Protein AF-A0A2K8XGB9-F1 (afdb_monomer_lite)

pLDDT: mean 90.26, std 10.77, range [53.53, 98.38]

Foldseek 3Di:
DVVVVVLVVQLVLQLVLCVVLVHDSNVSSVVLSVQLVVQLVVVLVVVVVVCCVVPNPVVVVDDPVVSVVVSNVSSVVSSVVVSVVSNVVSVVVPDDVVVVVVVVVD

Structure (mmCIF, N/CA/C/O backbone):
data_AF-A0A2K8XGB9-F1
#
_entry.id   AF-A0A2K8XGB9-F1
#
loop_
_atom_site.group_PDB
_atom_site.id
_atom_site.type_symbol
_atom_site.label_atom_id
_atom_site.label_alt_id
_atom_site.label_comp_id
_atom_site.label_asym_id
_atom_site.label_entity_id
_atom_site.label_seq_id
_atom_site.pdbx_PDB_ins_code
_atom_site.Cartn_x
_atom_site.Cartn_y
_atom_site.Cartn_z
_atom_site.occupancy
_atom_site.B_iso_or_equiv
_atom_site.auth_seq_id
_atom_site.auth_comp_id
_atom_site.auth_asym_id
_atom_site.auth_atom_id
_atom_site.pdbx_PDB_model_num
ATOM 1 N N . MET A 1 1 ? 10.676 -14.115 3.844 1.00 62.34 1 MET A N 1
ATOM 2 C CA . MET A 1 1 ? 10.244 -13.869 5.244 1.00 62.34 1 MET A CA 1
ATOM 3 C C . MET A 1 1 ? 9.926 -12.396 5.527 1.00 62.34 1 MET A C 1
ATOM 5 O O . MET A 1 1 ? 8.916 -12.143 6.169 1.00 62.34 1 MET A O 1
ATOM 9 N N . LEU A 1 2 ? 10.697 -11.423 5.011 1.00 77.00 2 LEU A N 1
ATOM 10 C CA . LEU A 1 2 ? 10.443 -9.978 5.208 1.00 77.00 2 LEU A CA 1
ATOM 11 C C . LEU A 1 2 ? 9.041 -9.503 4.777 1.00 77.00 2 LEU A C 1
ATOM 13 O O . LEU A 1 2 ? 8.449 -8.659 5.444 1.00 77.00 2 LEU A O 1
ATOM 17 N N . GLY A 1 3 ? 8.476 -10.089 3.714 1.00 81.12 3 GLY A N 1
ATOM 18 C CA . GLY A 1 3 ? 7.131 -9.741 3.239 1.00 81.12 3 GLY A CA 1
ATOM 19 C C . GLY A 1 3 ? 6.034 -9.931 4.292 1.00 81.12 3 GLY A C 1
ATOM 20 O O . GLY A 1 3 ? 5.148 -9.095 4.402 1.00 81.12 3 GLY A O 1
ATOM 21 N N . LEU A 1 4 ? 6.123 -10.958 5.143 1.00 87.94 4 LEU A N 1
ATOM 22 C CA . LEU A 1 4 ? 5.112 -11.199 6.182 1.00 87.94 4 LEU A CA 1
ATOM 23 C C . LEU A 1 4 ? 5.118 -10.112 7.264 1.00 87.94 4 LEU A C 1
ATOM 25 O O . LEU A 1 4 ? 4.058 -9.716 7.743 1.00 87.94 4 LEU A O 1
ATOM 29 N N . ILE A 1 5 ? 6.300 -9.594 7.612 1.00 92.69 5 ILE A N 1
ATOM 30 C CA . ILE A 1 5 ? 6.437 -8.488 8.569 1.00 92.69 5 ILE A CA 1
ATOM 31 C C . ILE A 1 5 ? 5.737 -7.248 8.009 1.00 92.69 5 ILE A C 1
ATOM 33 O O . ILE A 1 5 ? 4.944 -6.612 8.697 1.00 92.69 5 ILE A O 1
ATOM 37 N N . LEU A 1 6 ? 5.983 -6.940 6.738 1.00 90.88 6 LEU A N 1
ATOM 38 C CA . LEU A 1 6 ? 5.364 -5.827 6.023 1.00 90.88 6 LEU A CA 1
ATOM 39 C C . LEU A 1 6 ? 3.832 -5.954 5.991 1.00 90.88 6 LEU A C 1
ATOM 41 O O . LEU A 1 6 ? 3.136 -5.002 6.346 1.00 90.88 6 LEU A O 1
ATOM 45 N N . LEU A 1 7 ? 3.303 -7.136 5.658 1.00 93.50 7 LEU A N 1
ATOM 46 C CA . LEU A 1 7 ? 1.858 -7.384 5.662 1.00 93.50 7 LEU A CA 1
ATOM 47 C C . LEU A 1 7 ? 1.238 -7.224 7.052 1.00 93.50 7 LEU A C 1
ATOM 49 O O . LEU A 1 7 ? 0.152 -6.657 7.172 1.00 93.50 7 LEU A O 1
ATOM 53 N N . TYR A 1 8 ? 1.928 -7.672 8.104 1.00 95.38 8 TYR A N 1
ATOM 54 C CA . TYR A 1 8 ? 1.478 -7.476 9.480 1.00 95.38 8 TYR A CA 1
ATOM 55 C C . TYR A 1 8 ? 1.327 -5.987 9.816 1.00 95.38 8 TYR A C 1
ATOM 57 O O . TYR A 1 8 ? 0.308 -5.582 10.378 1.00 95.38 8 TYR A O 1
ATOM 65 N N . TRP A 1 9 ? 2.297 -5.151 9.430 1.00 96.12 9 TRP A N 1
ATOM 66 C CA . TRP A 1 9 ? 2.206 -3.706 9.646 1.00 96.12 9 TRP A CA 1
ATOM 67 C C . TRP A 1 9 ? 1.046 -3.085 8.872 1.00 96.12 9 TRP A C 1
ATOM 69 O O . TRP A 1 9 ? 0.243 -2.374 9.477 1.00 96.12 9 TRP A O 1
ATOM 79 N N . ILE A 1 10 ? 0.906 -3.391 7.578 1.00 96.38 10 ILE A N 1
ATOM 80 C CA . ILE A 1 10 ? -0.214 -2.904 6.755 1.00 96.38 10 ILE A CA 1
ATOM 81 C C . ILE A 1 10 ? -1.546 -3.283 7.406 1.00 96.38 10 ILE A C 1
ATOM 83 O O . ILE A 1 10 ? -2.379 -2.416 7.682 1.00 96.38 10 ILE A O 1
ATOM 87 N N . GLY A 1 11 ? -1.716 -4.564 7.729 1.00 96.81 11 GLY A N 1
ATOM 88 C CA . GLY A 1 11 ? -2.921 -5.075 8.365 1.00 96.81 11 GLY A CA 1
ATOM 89 C C . GLY A 1 11 ? -3.230 -4.380 9.692 1.00 96.81 11 GLY A C 1
ATOM 90 O O . GLY A 1 11 ? -4.376 -3.999 9.930 1.00 96.81 11 GLY A O 1
ATOM 91 N N . LYS A 1 12 ? -2.209 -4.139 10.526 1.00 97.62 12 LYS A N 1
ATOM 92 C CA . LYS A 1 12 ? -2.320 -3.425 11.807 1.00 97.62 12 LYS A CA 1
ATOM 93 C C . LYS A 1 12 ? -2.755 -1.967 11.637 1.00 97.62 12 LYS A C 1
ATOM 95 O O . LYS A 1 12 ? -3.575 -1.493 12.423 1.00 97.62 12 LYS A O 1
ATOM 100 N N . TYR A 1 13 ? -2.237 -1.244 10.642 1.00 97.69 13 TYR A N 1
ATOM 101 C CA . TYR A 1 13 ? -2.662 0.138 10.379 1.00 97.69 13 TYR A CA 1
ATOM 102 C C . TYR A 1 13 ? -4.125 0.201 9.941 1.00 97.69 13 TYR A C 1
ATOM 104 O O . TYR A 1 13 ? -4.894 0.996 10.481 1.00 97.69 13 TYR A O 1
ATOM 112 N N . TYR A 1 14 ? -4.531 -0.678 9.026 1.00 98.12 14 TYR A N 1
ATOM 113 C CA . TYR A 1 14 ? -5.918 -0.755 8.569 1.00 98.12 14 TYR A CA 1
ATOM 114 C C . TYR A 1 14 ? -6.880 -1.217 9.668 1.00 98.12 14 TYR A C 1
ATOM 116 O O . TYR A 1 14 ? -7.978 -0.676 9.782 1.00 98.12 14 TYR A O 1
ATOM 124 N N . TYR A 1 15 ? -6.449 -2.148 10.524 1.00 98.38 15 TYR A N 1
ATOM 125 C CA . TYR A 1 15 ? -7.202 -2.576 11.703 1.00 98.38 15 TYR A CA 1
ATOM 126 C C . TYR A 1 15 ? -7.517 -1.383 12.613 1.00 98.38 15 TYR A C 1
ATOM 128 O O . TYR A 1 15 ? -8.672 -1.148 12.963 1.00 98.38 15 TYR A O 1
ATOM 136 N N . LYS A 1 16 ? -6.487 -0.599 12.964 1.00 98.00 16 LYS A N 1
ATOM 137 C CA . LYS A 1 16 ? -6.624 0.582 13.828 1.00 98.00 16 LYS A CA 1
ATOM 138 C C . LYS A 1 16 ? -7.484 1.666 13.194 1.00 98.00 16 LYS A C 1
ATOM 140 O O . LYS A 1 16 ? -8.262 2.314 13.890 1.00 98.00 16 LYS A O 1
ATOM 145 N N . LEU A 1 17 ? -7.356 1.868 11.883 1.00 97.56 17 LEU A N 1
ATOM 146 C CA . LEU A 1 17 ? -8.204 2.809 11.165 1.00 97.56 17 LEU A CA 1
ATOM 147 C C . LEU A 1 17 ? -9.670 2.370 11.247 1.00 97.56 17 LEU A C 1
ATOM 149 O O . LEU A 1 17 ? -10.520 3.161 11.634 1.00 97.56 17 LEU A O 1
ATOM 153 N N . ALA A 1 18 ? -9.971 1.106 10.959 1.00 97.31 18 ALA A N 1
ATOM 154 C CA . ALA A 1 18 ? -11.332 0.591 11.062 1.00 97.31 18 ALA A CA 1
ATOM 155 C C . ALA A 1 18 ? -11.884 0.689 12.491 1.00 97.31 18 ALA A C 1
ATOM 157 O O . ALA A 1 18 ? -13.020 1.115 12.678 1.00 97.31 18 ALA A O 1
ATOM 158 N N . GLU A 1 19 ? -11.068 0.386 13.501 1.00 97.00 19 GLU A N 1
ATOM 159 C CA . GLU A 1 19 ? -11.427 0.545 14.911 1.00 97.00 19 GLU A CA 1
ATOM 160 C C . GLU A 1 19 ? -11.764 2.002 15.269 1.00 97.00 19 GLU A C 1
ATOM 162 O O . GLU A 1 19 ? -12.813 2.255 15.859 1.00 97.00 19 GLU A O 1
ATOM 167 N N . LYS A 1 20 ? -10.951 2.973 14.829 1.00 95.75 20 LYS A N 1
ATOM 168 C CA . LYS A 1 20 ? -11.169 4.417 15.056 1.00 95.75 20 LYS A CA 1
ATOM 169 C C . LYS A 1 20 ? -12.510 4.927 14.511 1.00 95.75 20 LYS 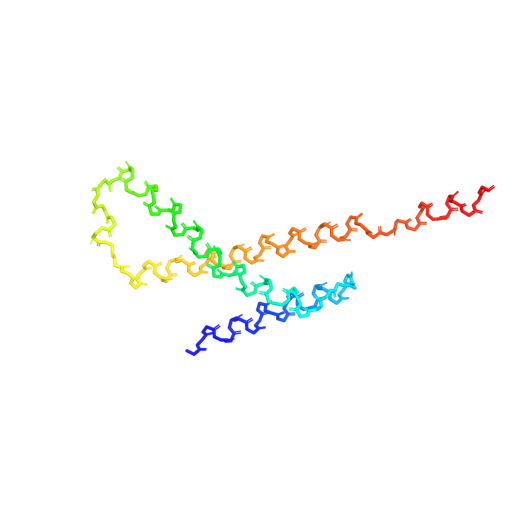A C 1
ATOM 171 O O . LYS A 1 20 ? -13.050 5.900 15.036 1.00 95.75 20 LYS A O 1
ATOM 176 N N . TYR A 1 21 ? -13.030 4.317 13.447 1.00 94.88 21 TYR A N 1
ATOM 177 C CA . TYR A 1 21 ? -14.276 4.731 12.788 1.00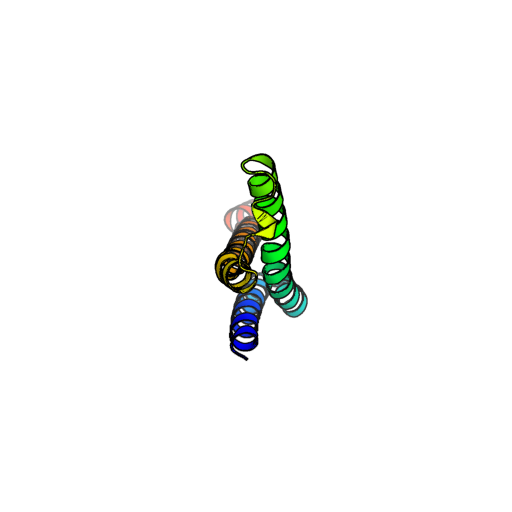 94.88 21 TYR A CA 1
ATOM 178 C C . TYR A 1 21 ? -15.409 3.701 12.939 1.00 94.88 21 TYR A C 1
ATOM 180 O O . TYR A 1 21 ? -16.385 3.755 12.189 1.00 94.88 21 TYR A O 1
ATOM 188 N N . ASN A 1 22 ? -15.288 2.780 13.903 1.00 94.62 22 ASN A N 1
ATOM 189 C CA . ASN A 1 22 ? -16.270 1.735 14.204 1.00 94.62 22 ASN A CA 1
ATOM 190 C C . ASN A 1 22 ? -16.702 0.917 12.964 1.00 94.62 22 ASN A C 1
ATOM 192 O O . ASN A 1 22 ? -17.885 0.692 12.708 1.00 94.62 22 ASN A O 1
ATOM 196 N N . LYS A 1 23 ? -15.724 0.522 12.141 1.00 95.50 23 LYS A N 1
ATOM 197 C CA . LYS A 1 23 ? -15.886 -0.338 10.959 1.00 95.50 23 LYS A CA 1
ATOM 198 C C . LYS A 1 23 ? -15.387 -1.762 11.241 1.00 95.50 23 LYS A C 1
ATOM 200 O O . LYS A 1 23 ? -14.721 -2.016 12.242 1.00 95.50 23 LYS A O 1
ATOM 205 N N . SER A 1 24 ? -15.685 -2.702 10.337 1.00 96.12 24 SER A N 1
ATOM 206 C CA . SER A 1 24 ? -15.254 -4.106 10.454 1.00 96.12 24 SER A CA 1
ATOM 207 C C . SER A 1 24 ? -13.727 -4.238 10.444 1.00 96.12 24 SER A C 1
ATOM 209 O O . SER A 1 24 ? -13.090 -4.117 9.399 1.00 96.12 24 SER A O 1
ATOM 211 N N . LYS A 1 25 ? -13.134 -4.506 11.611 1.00 96.94 25 LYS A N 1
ATOM 212 C CA . LYS A 1 25 ? -11.674 -4.494 11.795 1.00 96.94 25 LYS A CA 1
ATOM 213 C C . LYS A 1 25 ? -10.968 -5.491 10.870 1.00 96.94 25 LYS A C 1
ATOM 215 O O . LYS A 1 25 ? -10.103 -5.103 10.094 1.00 96.94 25 LYS A O 1
ATOM 220 N N . TRP A 1 26 ? -11.412 -6.749 10.881 1.00 96.88 26 TRP A N 1
ATOM 221 C CA . TRP A 1 26 ? -10.844 -7.817 10.051 1.00 96.88 26 TRP A CA 1
ATOM 222 C C . TRP A 1 26 ? -11.075 -7.609 8.553 1.00 96.88 26 TRP A C 1
ATOM 224 O O . TRP A 1 26 ? -10.164 -7.853 7.764 1.00 96.88 26 TRP A O 1
ATOM 234 N N . GLY A 1 27 ? -12.250 -7.102 8.160 1.00 97.50 27 GLY A N 1
ATOM 235 C CA . GLY A 1 27 ? -12.540 -6.812 6.754 1.00 97.50 27 GLY A CA 1
ATOM 236 C C . GLY A 1 27 ? -11.565 -5.787 6.174 1.00 97.50 27 GLY A C 1
ATOM 237 O O . GLY A 1 27 ? -11.00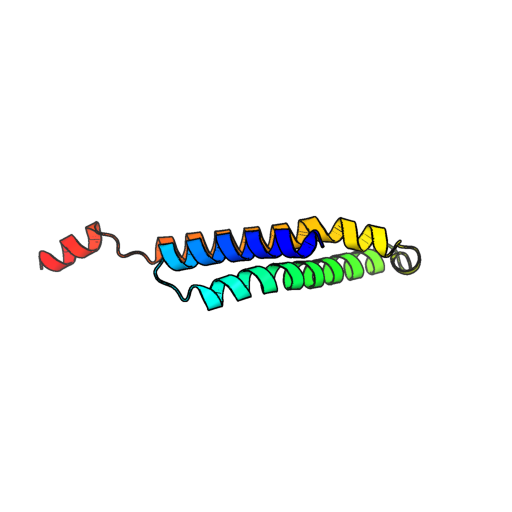1 -5.999 5.104 1.00 97.50 27 GLY A O 1
ATOM 238 N N . PHE A 1 28 ? -11.289 -4.714 6.919 1.00 97.44 28 PHE A N 1
ATOM 239 C CA . PHE A 1 28 ? -10.346 -3.685 6.480 1.00 97.44 28 PHE A CA 1
ATOM 240 C C . PHE A 1 28 ? -8.879 -4.104 6.609 1.00 97.44 28 PHE A C 1
ATOM 242 O O . PHE A 1 28 ? -8.075 -3.706 5.772 1.00 97.44 28 PHE A O 1
ATOM 249 N N . THR A 1 29 ? -8.521 -4.946 7.582 1.00 97.62 29 THR A N 1
ATOM 250 C CA . THR A 1 29 ? -7.192 -5.578 7.641 1.00 97.62 29 THR A CA 1
ATOM 251 C C . THR A 1 29 ? -6.894 -6.371 6.371 1.00 97.62 29 THR A C 1
ATOM 253 O O . THR A 1 29 ? -5.845 -6.168 5.759 1.00 97.62 29 THR A O 1
ATOM 256 N N . ILE A 1 30 ? -7.825 -7.234 5.949 1.00 97.56 30 ILE A N 1
ATOM 257 C CA . ILE A 1 30 ? -7.690 -8.016 4.715 1.00 97.56 30 ILE A CA 1
ATOM 258 C C . ILE A 1 30 ? -7.670 -7.081 3.503 1.00 97.56 30 ILE A C 1
ATOM 260 O O . ILE A 1 30 ? -6.818 -7.242 2.636 1.00 97.56 30 ILE A O 1
ATOM 264 N N . LEU A 1 31 ? -8.535 -6.060 3.471 1.00 97.75 31 LEU A N 1
ATOM 265 C CA . LEU A 1 31 ? -8.558 -5.077 2.385 1.00 97.75 31 LEU A CA 1
ATOM 266 C C . LEU A 1 31 ? -7.209 -4.369 2.210 1.00 97.75 31 LEU A C 1
ATOM 268 O O . LEU A 1 31 ? -6.748 -4.218 1.084 1.00 97.75 31 LEU A O 1
ATOM 272 N N . GLY A 1 32 ? -6.556 -3.964 3.302 1.00 97.31 32 GLY A N 1
ATOM 273 C CA . GLY A 1 32 ? -5.235 -3.338 3.243 1.00 97.31 32 GLY A CA 1
ATOM 274 C C . GLY A 1 32 ? -4.176 -4.261 2.635 1.00 97.31 32 GLY A C 1
ATOM 275 O O . GLY A 1 32 ? -3.398 -3.826 1.788 1.00 97.31 32 GLY A O 1
ATOM 276 N N . ILE A 1 33 ? -4.182 -5.543 3.015 1.00 96.94 33 ILE A N 1
ATOM 277 C CA . ILE A 1 33 ? -3.275 -6.565 2.464 1.00 96.94 33 ILE A CA 1
ATOM 278 C C . ILE A 1 33 ? -3.571 -6.816 0.981 1.00 96.94 33 ILE A C 1
ATOM 280 O O . ILE A 1 33 ? -2.655 -6.843 0.164 1.00 96.94 33 ILE A O 1
ATOM 284 N N . VAL A 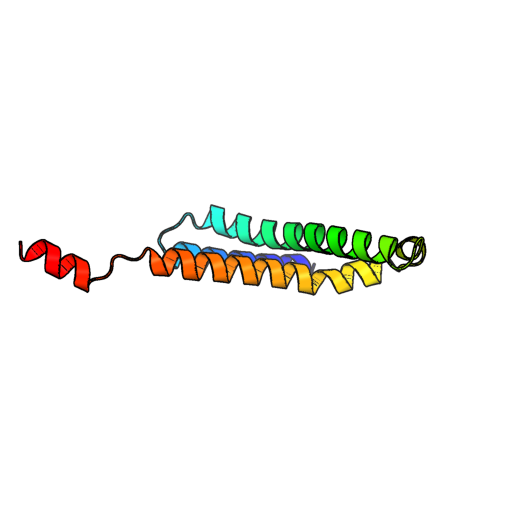1 34 ? -4.844 -6.959 0.610 1.00 97.75 34 VAL A N 1
ATOM 285 C CA . VAL A 1 34 ? -5.259 -7.143 -0.787 1.00 97.75 34 VAL A CA 1
ATOM 286 C C . VAL A 1 34 ? -4.886 -5.923 -1.628 1.00 97.75 34 VAL A C 1
ATOM 288 O O . VAL A 1 34 ? -4.403 -6.087 -2.742 1.00 97.75 34 VAL A O 1
ATOM 291 N N . SER A 1 35 ? -5.024 -4.709 -1.093 1.00 97.44 35 SER A N 1
ATOM 292 C CA . SER A 1 35 ? -4.616 -3.474 -1.771 1.00 97.44 35 SER A CA 1
ATOM 293 C C . SER A 1 35 ? -3.121 -3.436 -2.081 1.00 97.44 35 SER A C 1
ATOM 295 O O . SER A 1 35 ? -2.747 -2.869 -3.100 1.00 97.44 35 SER A O 1
ATOM 297 N N . TYR A 1 36 ? -2.270 -4.041 -1.247 1.00 96.94 36 TYR A N 1
ATOM 298 C CA . TYR A 1 36 ? -0.828 -4.100 -1.497 1.00 96.94 36 TYR A CA 1
ATOM 299 C C . TYR A 1 36 ? -0.525 -4.876 -2.781 1.00 96.94 36 TYR A C 1
ATOM 301 O O . TYR A 1 36 ? 0.116 -4.361 -3.698 1.00 96.94 36 TYR A O 1
ATOM 309 N N . TYR A 1 37 ? -1.045 -6.101 -2.870 1.00 95.44 37 TYR A N 1
ATOM 310 C CA . TYR A 1 37 ? -0.853 -6.964 -4.034 1.00 95.44 37 TYR A CA 1
ATOM 311 C C . TYR A 1 37 ? -1.631 -6.470 -5.254 1.00 95.44 37 TYR A C 1
ATOM 313 O O . TYR A 1 37 ? -1.102 -6.480 -6.362 1.00 95.44 37 TYR A O 1
ATOM 321 N N . GLY A 1 38 ? -2.851 -5.973 -5.051 1.00 96.69 38 GLY A N 1
ATOM 322 C CA . GLY A 1 38 ? -3.655 -5.357 -6.103 1.00 96.69 38 GLY A CA 1
ATOM 323 C C . GLY A 1 38 ? -2.969 -4.131 -6.701 1.00 96.69 38 GLY A C 1
ATOM 324 O O . GLY A 1 38 ? -2.976 -3.962 -7.914 1.00 96.69 38 GLY A O 1
ATOM 325 N N . GLY A 1 39 ? -2.305 -3.321 -5.872 1.00 96.50 39 GLY A N 1
ATOM 326 C CA . GLY A 1 39 ? -1.471 -2.210 -6.316 1.00 96.50 39 GLY A CA 1
ATOM 327 C C . GLY A 1 39 ? -0.302 -2.668 -7.179 1.00 96.50 39 GLY A C 1
ATOM 328 O O . GLY A 1 39 ? -0.123 -2.142 -8.271 1.00 96.50 39 GLY A O 1
ATOM 329 N N . ILE A 1 40 ? 0.453 -3.674 -6.726 1.00 95.69 40 ILE A N 1
ATOM 330 C CA . ILE A 1 40 ? 1.566 -4.245 -7.501 1.00 95.69 40 ILE A CA 1
ATOM 331 C C . ILE A 1 40 ? 1.090 -4.699 -8.882 1.00 95.69 40 ILE A C 1
ATOM 333 O O . ILE A 1 40 ? 1.687 -4.303 -9.874 1.00 95.69 40 ILE A O 1
ATOM 337 N N . VAL A 1 41 ? 0.001 -5.471 -8.947 1.00 95.62 41 VAL A N 1
ATOM 338 C CA . VAL A 1 41 ? -0.553 -5.981 -10.212 1.00 95.62 41 VAL A CA 1
ATOM 339 C C . VAL A 1 41 ? -1.051 -4.848 -11.109 1.00 95.62 41 VAL A C 1
ATOM 341 O O . VAL A 1 41 ? -0.791 -4.845 -12.308 1.00 95.62 41 VAL A O 1
ATOM 344 N N . LEU A 1 42 ? -1.756 -3.865 -10.545 1.00 96.44 42 LEU A N 1
ATOM 345 C CA . LEU A 1 42 ? -2.289 -2.740 -11.309 1.00 96.44 42 LEU A CA 1
ATOM 346 C C . LEU A 1 42 ? -1.162 -1.889 -11.910 1.00 96.44 42 LEU A C 1
ATOM 348 O O . LEU A 1 42 ? -1.185 -1.583 -13.099 1.00 96.44 42 LEU A O 1
ATOM 352 N N . PHE A 1 43 ? -0.170 -1.512 -11.101 1.00 95.56 43 PHE A N 1
ATOM 353 C CA . PHE A 1 43 ? 0.943 -0.688 -11.564 1.00 95.56 43 PHE A CA 1
ATOM 354 C C . PHE A 1 43 ? 1.877 -1.449 -12.503 1.00 95.56 43 PHE A C 1
ATOM 356 O O . PHE A 1 43 ? 2.323 -0.859 -13.484 1.00 95.56 43 PHE A O 1
ATOM 363 N N . SER A 1 44 ? 2.137 -2.738 -12.263 1.00 93.56 44 SER A N 1
ATOM 364 C CA . SER A 1 44 ? 2.946 -3.543 -13.182 1.00 93.56 44 SER A CA 1
ATOM 365 C C . SER A 1 44 ? 2.277 -3.666 -14.547 1.00 93.56 44 SER A C 1
ATOM 367 O O . SER A 1 44 ? 2.947 -3.523 -15.564 1.00 93.56 44 SER A O 1
ATOM 369 N N . PHE A 1 45 ? 0.955 -3.844 -14.582 1.00 93.62 45 PHE A N 1
ATOM 370 C CA . PHE A 1 45 ? 0.198 -3.898 -15.826 1.00 93.62 45 PHE A CA 1
ATOM 371 C C . PHE A 1 4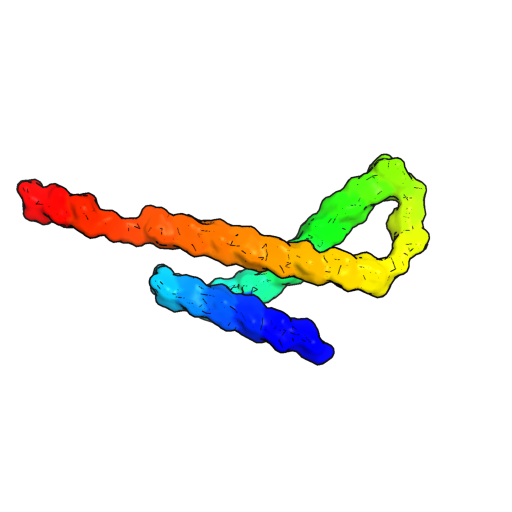5 ? 0.237 -2.564 -16.582 1.00 93.62 45 PHE A C 1
ATOM 373 O O . PHE A 1 45 ? 0.553 -2.540 -17.770 1.00 93.62 45 PHE A O 1
ATOM 380 N N . ILE A 1 46 ? -0.018 -1.445 -15.891 1.00 95.12 46 ILE A N 1
ATOM 381 C CA . ILE A 1 46 ? 0.011 -0.103 -16.495 1.00 95.12 46 ILE A CA 1
ATOM 382 C C . ILE A 1 46 ? 1.407 0.225 -17.038 1.00 95.12 46 ILE A C 1
ATOM 384 O O . ILE A 1 46 ? 1.535 0.674 -18.176 1.00 95.12 46 ILE A O 1
ATOM 388 N N . LEU A 1 47 ? 2.455 0.005 -16.238 1.00 92.69 47 LEU A N 1
ATOM 389 C CA . LEU A 1 47 ? 3.831 0.313 -16.631 1.00 92.69 47 LEU A CA 1
ATOM 390 C C . LEU A 1 47 ? 4.346 -0.634 -17.712 1.00 92.69 47 LEU A C 1
ATOM 392 O O . LEU A 1 47 ? 5.033 -0.176 -18.617 1.00 92.69 47 LEU A O 1
ATOM 396 N N . GLY A 1 48 ? 3.988 -1.918 -17.650 1.00 92.06 48 GLY A N 1
ATOM 397 C CA . GLY A 1 48 ? 4.306 -2.889 -18.693 1.00 92.06 48 GLY A CA 1
ATOM 398 C C . GLY A 1 48 ? 3.701 -2.468 -20.028 1.00 92.06 48 GLY A C 1
ATOM 399 O O . GLY A 1 48 ? 4.425 -2.283 -20.999 1.00 92.06 48 GLY A O 1
ATOM 400 N N . MET A 1 49 ? 2.395 -2.190 -20.067 1.00 93.56 49 MET A N 1
ATOM 401 C CA . MET A 1 49 ? 1.754 -1.699 -21.292 1.00 93.56 49 MET A CA 1
ATOM 402 C C . MET A 1 49 ? 2.385 -0.405 -21.811 1.00 93.56 49 MET A C 1
ATOM 404 O O . MET A 1 49 ? 2.640 -0.286 -23.006 1.00 93.56 49 MET A O 1
ATOM 408 N N . ALA A 1 50 ? 2.665 0.558 -20.929 1.00 94.06 50 ALA A N 1
ATOM 409 C CA . ALA A 1 50 ? 3.310 1.805 -21.327 1.00 94.06 50 ALA A CA 1
ATOM 410 C C . ALA A 1 50 ? 4.713 1.568 -21.913 1.00 94.06 50 ALA A C 1
ATOM 412 O O . ALA A 1 50 ? 5.058 2.178 -22.923 1.00 94.06 50 ALA A O 1
ATOM 413 N N . ALA A 1 51 ? 5.502 0.675 -21.311 1.00 92.62 51 ALA A N 1
ATOM 414 C CA . ALA A 1 51 ? 6.834 0.329 -21.790 1.00 92.62 51 ALA A CA 1
ATOM 415 C C . ALA A 1 51 ? 6.787 -0.310 -23.183 1.00 92.62 51 ALA A 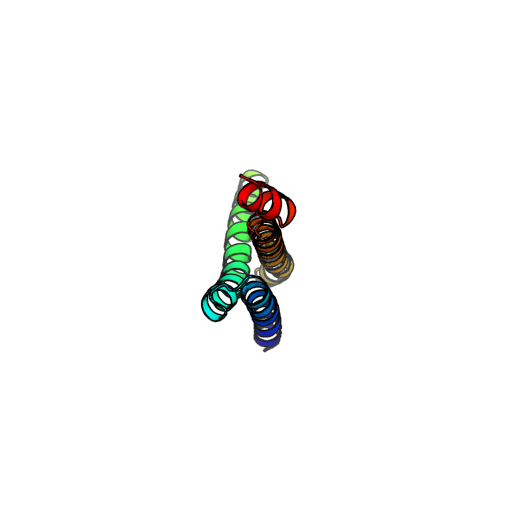C 1
ATOM 417 O O . ALA A 1 51 ? 7.534 0.117 -24.055 1.00 92.62 51 ALA A O 1
ATOM 418 N N . GLU A 1 52 ? 5.870 -1.250 -23.414 1.00 92.19 52 GLU A N 1
ATOM 419 C CA . GLU A 1 52 ? 5.739 -1.938 -24.704 1.00 92.19 52 GLU A CA 1
ATOM 420 C C . GLU A 1 52 ? 5.261 -1.007 -25.829 1.00 92.19 52 GLU A C 1
ATOM 422 O O . GLU A 1 52 ? 5.681 -1.135 -26.974 1.00 92.19 52 GLU A O 1
ATOM 427 N N . ILE A 1 53 ? 4.418 -0.019 -25.507 1.00 95.69 53 ILE A N 1
ATOM 428 C CA . ILE A 1 53 ? 3.976 1.000 -26.471 1.00 95.69 53 ILE A CA 1
ATOM 429 C C . ILE A 1 53 ? 5.123 1.954 -26.842 1.00 95.69 53 ILE A C 1
ATOM 431 O O . ILE A 1 53 ? 5.241 2.354 -27.999 1.00 95.69 53 ILE A O 1
ATOM 435 N N . ILE A 1 54 ? 5.945 2.356 -25.867 1.00 95.38 54 ILE A N 1
ATOM 436 C CA . ILE A 1 54 ? 7.032 3.328 -26.072 1.00 95.38 54 ILE A CA 1
ATOM 437 C C . ILE A 1 54 ? 8.254 2.668 -26.725 1.00 95.38 54 ILE A C 1
ATOM 439 O O . ILE A 1 54 ? 8.905 3.276 -27.575 1.00 95.38 54 ILE A O 1
ATOM 443 N N . ALA A 1 55 ? 8.571 1.442 -26.319 1.00 93.44 55 ALA A N 1
ATOM 444 C CA . ALA A 1 55 ? 9.717 0.671 -26.773 1.00 93.44 55 ALA A CA 1
ATOM 445 C C . ALA A 1 55 ? 9.310 -0.807 -26.939 1.00 93.44 55 ALA A C 1
ATOM 447 O O . ALA A 1 55 ? 9.467 -1.596 -26.005 1.00 93.44 55 ALA A O 1
ATOM 448 N N . PRO A 1 56 ? 8.792 -1.191 -28.119 1.00 92.88 56 PRO A N 1
ATOM 449 C CA . PRO A 1 56 ? 8.372 -2.564 -28.389 1.00 92.88 56 PRO A CA 1
ATOM 450 C C . PRO A 1 56 ? 9.501 -3.576 -28.153 1.00 92.88 56 PRO A C 1
ATOM 452 O O . PRO A 1 56 ? 10.634 -3.356 -28.587 1.00 92.88 56 PRO A O 1
ATOM 455 N N . GLY A 1 57 ? 9.198 -4.676 -27.464 1.00 89.12 57 GLY A N 1
ATOM 456 C CA . GLY A 1 57 ? 10.149 -5.725 -27.085 1.00 89.12 57 GLY A CA 1
ATOM 457 C C . GLY A 1 57 ? 11.027 -5.392 -25.873 1.00 89.12 57 GLY A C 1
ATOM 458 O O . GLY A 1 57 ? 11.879 -6.193 -25.490 1.00 89.12 57 GLY A O 1
ATOM 459 N N . TYR A 1 58 ? 10.850 -4.227 -25.237 1.00 87.12 58 TYR A N 1
ATOM 460 C CA . TYR A 1 58 ? 11.652 -3.849 -24.071 1.00 87.12 58 TYR A CA 1
ATOM 461 C C . TYR A 1 58 ? 11.395 -4.759 -22.865 1.00 87.12 58 TYR A C 1
ATOM 463 O O . TYR A 1 58 ? 12.333 -5.073 -22.127 1.00 87.12 58 TYR A O 1
ATOM 471 N N . ILE A 1 59 ? 10.150 -5.217 -22.682 1.00 86.50 59 ILE A N 1
ATOM 472 C CA . ILE A 1 59 ? 9.768 -6.093 -21.565 1.00 86.50 59 ILE A CA 1
ATOM 473 C C . ILE A 1 59 ? 10.576 -7.394 -21.579 1.00 86.50 59 ILE A C 1
ATOM 475 O O . ILE A 1 59 ? 11.014 -7.833 -20.517 1.00 86.50 59 ILE A O 1
ATOM 479 N N . ASP A 1 60 ? 10.845 -7.959 -22.759 1.00 87.75 60 ASP A N 1
ATOM 480 C CA . ASP A 1 60 ? 11.578 -9.226 -22.908 1.00 87.75 60 ASP A CA 1
ATOM 481 C C . ASP A 1 60 ? 13.028 -9.134 -22.414 1.00 87.75 60 ASP A C 1
ATOM 483 O O . ASP A 1 60 ? 13.633 -10.127 -22.012 1.00 87.75 60 ASP A O 1
ATOM 487 N N . SER A 1 61 ? 13.595 -7.926 -22.424 1.00 87.44 61 SER A N 1
ATOM 488 C CA . SER A 1 61 ? 14.952 -7.660 -21.940 1.00 87.44 61 SER A CA 1
ATOM 489 C C . SER A 1 61 ? 15.011 -7.320 -20.446 1.00 87.44 61 SER A C 1
ATOM 491 O O . SER A 1 61 ? 16.099 -7.169 -19.880 1.00 87.44 61 SER A O 1
ATOM 493 N N . PHE A 1 62 ? 13.856 -7.168 -19.793 1.00 86.69 62 PHE A N 1
ATOM 494 C CA . PHE A 1 62 ? 13.786 -6.648 -18.438 1.00 86.69 62 PHE A CA 1
ATOM 495 C C . PHE A 1 62 ? 14.065 -7.734 -17.398 1.00 86.69 62 PHE A C 1
ATOM 497 O O . PHE A 1 62 ? 13.514 -8.831 -17.426 1.00 86.69 62 PHE A O 1
ATOM 504 N N . ASN A 1 63 ? 14.903 -7.415 -16.412 1.00 91.50 63 ASN A N 1
ATOM 505 C CA . ASN A 1 63 ? 15.196 -8.353 -15.336 1.00 91.50 63 ASN A CA 1
ATOM 506 C C . ASN A 1 63 ? 13.983 -8.487 -14.397 1.00 91.50 63 ASN A C 1
ATOM 508 O O . ASN A 1 63 ? 13.609 -7.530 -13.716 1.00 91.50 63 ASN A O 1
ATOM 512 N N . GLU A 1 64 ? 13.410 -9.688 -14.310 1.00 88.62 64 GLU A N 1
ATOM 513 C CA . GLU A 1 64 ? 12.227 -9.981 -13.488 1.00 88.62 64 GLU A CA 1
ATOM 514 C C . GLU A 1 64 ? 12.425 -9.657 -11.999 1.00 88.62 64 GLU A C 1
ATOM 516 O O . GLU A 1 64 ? 11.521 -9.149 -11.332 1.00 88.62 64 GLU A O 1
ATOM 521 N N . THR A 1 65 ? 13.627 -9.901 -11.467 1.00 90.81 65 THR A N 1
ATOM 522 C CA . THR A 1 65 ? 13.950 -9.613 -10.060 1.00 90.81 65 THR A CA 1
ATOM 523 C C . THR A 1 65 ? 13.996 -8.108 -9.816 1.00 90.81 65 THR A C 1
ATOM 525 O O . THR A 1 65 ? 13.463 -7.620 -8.816 1.00 90.81 65 THR A O 1
ATOM 528 N N . LEU A 1 66 ? 14.595 -7.358 -10.747 1.00 90.31 66 LEU A N 1
ATOM 529 C CA . LEU A 1 66 ? 14.628 -5.899 -10.691 1.00 90.31 66 LEU A CA 1
ATOM 530 C C . LEU A 1 66 ? 13.216 -5.316 -10.793 1.00 90.31 66 LEU A C 1
ATOM 532 O O . LEU A 1 66 ? 12.872 -4.435 -10.009 1.00 90.31 66 LEU A O 1
ATOM 536 N N . LEU A 1 67 ? 12.383 -5.840 -11.697 1.00 88.94 67 LEU A N 1
ATOM 537 C CA . LEU A 1 67 ? 10.985 -5.433 -11.823 1.00 88.94 67 LEU A CA 1
ATOM 538 C C . LEU A 1 67 ? 10.220 -5.675 -10.518 1.00 88.94 67 LEU A C 1
ATOM 540 O O . LEU A 1 67 ? 9.565 -4.767 -10.013 1.00 88.94 67 LEU A O 1
ATOM 544 N N . GLY A 1 68 ? 10.355 -6.864 -9.924 1.00 89.00 68 GLY A N 1
ATOM 545 C CA . GLY A 1 68 ? 9.719 -7.195 -8.649 1.00 89.00 68 GLY A CA 1
ATOM 546 C C . GLY A 1 68 ? 10.120 -6.241 -7.520 1.00 89.00 68 GLY A C 1
ATOM 547 O O . GLY A 1 68 ? 9.262 -5.785 -6.763 1.00 89.00 68 GLY A O 1
ATOM 548 N N . LEU A 1 69 ? 11.404 -5.878 -7.441 1.00 91.44 69 LEU A N 1
ATOM 549 C CA . LEU A 1 69 ? 11.909 -4.922 -6.454 1.00 91.44 69 LEU A CA 1
ATOM 550 C C . LEU A 1 69 ? 11.379 -3.501 -6.703 1.00 91.44 69 LEU A C 1
ATOM 552 O O . LEU A 1 69 ? 10.962 -2.827 -5.758 1.00 91.44 69 LEU A O 1
ATOM 556 N N . LEU A 1 70 ? 11.339 -3.069 -7.967 1.00 92.56 70 LEU A N 1
ATOM 557 C CA . LEU A 1 70 ? 10.788 -1.776 -8.381 1.00 92.56 70 LEU A CA 1
ATOM 558 C C . LEU A 1 70 ? 9.291 -1.654 -8.090 1.00 92.56 70 LEU A C 1
ATOM 560 O O . LEU A 1 70 ? 8.821 -0.551 -7.822 1.00 92.56 70 LEU A O 1
ATOM 564 N N . MET A 1 71 ? 8.540 -2.759 -8.114 1.00 93.62 71 MET A N 1
ATOM 565 C CA . MET A 1 71 ? 7.096 -2.743 -7.858 1.00 93.62 71 MET A CA 1
ATOM 566 C C . MET A 1 71 ? 6.727 -2.670 -6.369 1.00 93.62 71 MET A C 1
ATOM 568 O O . MET A 1 71 ? 5.617 -2.251 -6.035 1.00 93.62 71 MET A O 1
ATOM 572 N N . LEU A 1 72 ? 7.638 -3.000 -5.445 1.00 93.12 72 LEU A N 1
ATOM 573 C CA . LEU A 1 72 ? 7.374 -2.908 -4.001 1.00 93.12 72 LEU A CA 1
ATOM 574 C C . LEU A 1 72 ? 6.872 -1.522 -3.539 1.00 93.12 72 LEU A C 1
ATOM 576 O O . LEU A 1 72 ? 5.851 -1.484 -2.841 1.00 93.12 72 LEU A O 1
ATOM 580 N N . PRO A 1 73 ? 7.511 -0.383 -3.895 1.00 94.69 73 PRO A N 1
ATOM 581 C CA . PRO A 1 73 ? 7.013 0.943 -3.522 1.00 94.69 73 PRO A CA 1
ATOM 582 C C . PRO A 1 73 ? 5.620 1.248 -4.087 1.00 94.69 73 PRO A C 1
ATOM 584 O O . PRO A 1 73 ? 4.851 1.944 -3.429 1.00 94.69 73 PRO A O 1
ATOM 587 N N . PHE A 1 74 ? 5.246 0.697 -5.244 1.00 95.94 74 PHE A N 1
ATOM 588 C CA . PHE A 1 74 ? 3.908 0.883 -5.816 1.00 95.94 74 PHE A CA 1
ATOM 589 C C . PHE A 1 74 ? 2.824 0.147 -5.020 1.00 95.94 74 PHE A C 1
ATOM 591 O O . PHE A 1 74 ? 1.732 0.685 -4.821 1.00 95.94 74 PHE A O 1
ATOM 598 N N . GLY A 1 75 ? 3.140 -1.033 -4.476 1.00 95.56 75 GLY A N 1
ATOM 599 C CA . GLY A 1 75 ? 2.272 -1.713 -3.511 1.00 95.56 75 GLY A CA 1
ATOM 600 C C . GLY A 1 75 ? 2.037 -0.865 -2.258 1.00 95.56 75 GLY A C 1
ATOM 601 O O . GLY A 1 75 ? 0.898 -0.674 -1.830 1.00 95.56 75 GLY A O 1
ATOM 602 N N . PHE A 1 76 ? 3.103 -0.277 -1.703 1.00 95.75 76 PHE A N 1
ATOM 603 C CA . PHE A 1 76 ? 2.989 0.641 -0.565 1.00 95.75 76 PHE A CA 1
ATOM 604 C C . PHE A 1 76 ? 2.187 1.899 -0.893 1.00 95.75 76 PHE A C 1
ATOM 606 O O . PHE A 1 76 ? 1.348 2.316 -0.093 1.00 95.75 76 PHE A O 1
ATOM 613 N N . LEU A 1 77 ? 2.427 2.492 -2.063 1.00 97.00 77 LEU A N 1
ATOM 614 C CA . LEU A 1 77 ? 1.708 3.670 -2.529 1.00 97.00 77 LEU A CA 1
ATOM 615 C C . LEU A 1 77 ? 0.210 3.379 -2.640 1.00 97.00 77 LEU A C 1
ATOM 617 O O . LEU A 1 77 ? -0.594 4.162 -2.143 1.00 97.00 77 LEU A O 1
ATOM 621 N N . SER A 1 78 ? -0.170 2.231 -3.207 1.00 97.50 78 SER A N 1
ATOM 622 C CA . SER A 1 78 ? -1.570 1.805 -3.280 1.00 97.50 78 SER A CA 1
ATOM 623 C C . SER A 1 78 ? -2.208 1.703 -1.891 1.00 97.50 78 SER A C 1
ATOM 625 O O . SER A 1 78 ? -3.233 2.339 -1.632 1.00 97.50 78 SER A O 1
ATOM 627 N N . CYS A 1 79 ? -1.551 1.010 -0.953 1.00 97.25 79 CYS A N 1
ATOM 628 C CA . CYS A 1 79 ? -2.012 0.936 0.433 1.00 97.25 79 CYS A CA 1
ATOM 629 C C . CYS A 1 79 ? -2.137 2.313 1.089 1.00 97.25 79 CYS A C 1
ATOM 631 O O . CYS A 1 79 ? -3.077 2.543 1.848 1.00 97.25 79 CYS A O 1
ATOM 633 N N . TYR A 1 80 ? -1.205 3.229 0.836 1.00 97.62 80 TYR A N 1
ATOM 634 C CA . TYR A 1 80 ? -1.246 4.576 1.395 1.00 97.62 80 TYR A CA 1
ATOM 635 C C . TYR A 1 80 ? -2.415 5.392 0.829 1.00 97.62 80 TYR A C 1
ATOM 637 O O . TYR A 1 80 ? -3.157 6.019 1.590 1.00 97.62 80 TYR A O 1
ATOM 645 N N . LEU A 1 81 ? -2.610 5.353 -0.492 1.00 97.88 81 LEU A N 1
ATOM 646 C CA . LEU A 1 81 ? -3.697 6.054 -1.174 1.00 97.88 81 LEU A CA 1
ATOM 647 C C . LEU A 1 81 ? -5.059 5.565 -0.680 1.00 97.88 81 LEU A C 1
ATOM 649 O O . LEU A 1 81 ? -5.901 6.386 -0.310 1.00 97.88 81 LEU A O 1
ATOM 653 N N . LEU A 1 82 ? -5.254 4.246 -0.594 1.00 98.25 82 LEU A N 1
ATOM 654 C CA . LEU A 1 82 ? -6.491 3.669 -0.076 1.00 98.25 82 LEU A CA 1
ATOM 655 C C . LEU A 1 82 ? -6.706 4.026 1.403 1.00 98.25 82 LEU A C 1
ATOM 657 O O . LEU A 1 82 ? -7.803 4.439 1.775 1.00 98.25 82 LEU A O 1
ATOM 661 N N . TYR A 1 83 ? -5.665 3.955 2.239 1.00 98.19 83 TYR A N 1
ATOM 662 C CA . TYR A 1 83 ? -5.759 4.326 3.654 1.00 98.19 83 TYR A CA 1
ATOM 663 C C . TYR A 1 83 ? -6.225 5.777 3.804 1.00 98.19 83 TYR A C 1
ATOM 665 O O . TYR A 1 83 ? -7.165 6.067 4.545 1.00 98.19 83 TYR A O 1
ATOM 673 N N . LYS A 1 84 ? -5.591 6.699 3.070 1.00 97.94 84 LYS A N 1
ATOM 674 C CA . LYS A 1 84 ? -5.923 8.126 3.118 1.00 97.94 84 LYS A CA 1
ATOM 675 C C . LYS A 1 84 ? -7.296 8.432 2.547 1.00 97.94 84 LYS A C 1
ATOM 677 O O . LYS A 1 84 ? -7.978 9.315 3.066 1.00 97.94 84 LYS A O 1
ATOM 682 N N . TYR A 1 85 ? -7.711 7.713 1.512 1.00 97.62 85 TYR A N 1
ATOM 683 C CA . TYR A 1 85 ? -9.064 7.803 0.985 1.00 97.62 85 TYR A CA 1
ATOM 684 C C . TYR A 1 85 ? -10.101 7.407 2.046 1.00 97.62 85 TYR A C 1
ATOM 686 O O . TYR A 1 85 ? -11.010 8.190 2.322 1.00 97.62 85 TYR A O 1
ATOM 694 N N . LEU A 1 86 ? -9.932 6.247 2.693 1.00 97.00 86 LEU A N 1
ATOM 695 C CA . LEU A 1 86 ? -10.847 5.755 3.729 1.00 97.00 86 LEU A CA 1
ATOM 696 C C . LEU A 1 86 ? -10.884 6.678 4.952 1.00 97.00 86 LEU A C 1
ATOM 698 O O . LEU A 1 86 ? -11.965 7.019 5.425 1.00 97.00 86 LEU A O 1
ATOM 702 N N . GLU A 1 87 ? -9.721 7.134 5.427 1.00 97.19 87 GLU A N 1
ATOM 703 C CA . GLU A 1 87 ? -9.611 8.073 6.549 1.00 97.19 87 GLU A CA 1
ATOM 704 C C . GLU A 1 87 ? -10.423 9.349 6.287 1.00 97.19 87 GLU A C 1
ATOM 706 O O . GLU A 1 87 ? -11.287 9.709 7.089 1.00 97.19 87 GLU A O 1
ATOM 711 N N . LYS A 1 88 ? -10.214 9.982 5.125 1.00 96.00 88 LYS A N 1
ATOM 712 C CA . LYS A 1 88 ? -10.949 11.189 4.725 1.00 96.00 88 LYS A CA 1
ATOM 713 C C . LYS A 1 88 ? -12.439 10.917 4.535 1.00 96.00 88 LYS A C 1
ATOM 715 O O . LYS A 1 88 ? -13.267 11.738 4.927 1.00 96.00 88 LYS A O 1
ATOM 720 N N . ALA A 1 89 ? -12.796 9.792 3.918 1.00 94.88 89 ALA A N 1
ATOM 721 C CA . ALA A 1 89 ? -14.188 9.433 3.674 1.00 94.88 89 ALA A CA 1
ATOM 722 C C . ALA A 1 89 ? -14.950 9.216 4.988 1.00 94.88 89 ALA A C 1
ATOM 724 O O . ALA A 1 89 ? -16.086 9.660 5.125 1.00 94.88 89 ALA A O 1
ATOM 725 N N . TRP A 1 90 ? -14.343 8.563 5.977 1.00 94.56 90 TRP A N 1
ATOM 726 C CA . TRP A 1 90 ? -15.003 8.299 7.255 1.00 94.56 90 TRP A CA 1
ATOM 727 C C . TRP A 1 90 ? -14.994 9.495 8.194 1.00 94.56 90 TRP A C 1
ATOM 729 O O . TRP A 1 90 ? -15.937 9.668 8.958 1.00 94.56 90 TRP A O 1
ATOM 739 N N . GLU A 1 91 ? -13.979 10.351 8.116 1.00 92.25 91 GLU A N 1
ATOM 740 C CA . GLU A 1 91 ? -13.954 11.616 8.847 1.00 92.25 91 GLU A CA 1
ATOM 741 C C . GLU A 1 91 ? -15.076 12.556 8.413 1.00 92.25 91 GLU A C 1
ATOM 743 O O . GLU A 1 91 ? -15.784 13.081 9.267 1.00 92.25 91 GLU A O 1
ATOM 748 N N . LYS A 1 92 ? -15.325 12.677 7.104 1.00 86.62 92 LYS A N 1
ATOM 749 C CA . LYS A 1 92 ? -16.453 13.458 6.569 1.00 86.62 92 LYS A CA 1
ATOM 750 C C . LYS A 1 92 ? -17.826 12.948 7.015 1.00 86.62 92 LYS A C 1
ATOM 752 O O . LYS A 1 92 ? -18.769 13.726 7.068 1.00 86.62 92 LYS A O 1
ATOM 757 N N . ASN A 1 93 ? -17.933 11.655 7.311 1.00 80.50 93 ASN A N 1
ATOM 758 C CA . ASN A 1 93 ? -19.178 11.012 7.728 1.00 80.50 93 ASN A CA 1
ATOM 759 C C . ASN A 1 93 ? -19.381 11.003 9.252 1.00 80.50 93 ASN A C 1
ATOM 761 O O . ASN A 1 93 ? -20.365 10.434 9.725 1.00 80.50 93 ASN A O 1
ATOM 765 N N . LYS A 1 94 ? -18.477 11.600 10.043 1.00 77.88 94 LYS A N 1
ATOM 766 C CA . LYS A 1 94 ? -18.730 11.787 11.476 1.00 77.88 94 LYS A CA 1
ATOM 767 C C . LYS A 1 94 ? -19.816 12.853 11.663 1.00 77.88 94 LYS A C 1
ATOM 769 O O . LYS A 1 94 ? -19.726 13.906 11.031 1.00 77.88 94 LYS A O 1
ATOM 774 N N . PRO A 1 95 ? -20.829 12.608 12.515 1.00 65.50 95 PRO A N 1
ATOM 775 C CA . PRO A 1 95 ? -21.861 13.600 12.781 1.00 65.50 95 PRO A CA 1
ATOM 776 C C . PRO A 1 95 ? -21.211 14.881 13.309 1.00 65.50 95 PRO A C 1
ATOM 778 O O . PRO A 1 95 ? -20.388 14.837 14.224 1.00 65.50 95 PRO A O 1
ATOM 781 N N . ASN A 1 96 ? -21.545 16.014 12.690 1.00 67.38 96 ASN A N 1
ATOM 782 C CA . ASN A 1 96 ? -21.041 17.314 13.110 1.00 67.38 96 ASN A CA 1
ATOM 783 C C . ASN A 1 96 ? -21.809 17.740 14.375 1.00 67.38 96 ASN A C 1
ATOM 785 O O . ASN A 1 96 ? -23.025 17.921 14.273 1.00 67.38 96 ASN A O 1
ATOM 789 N N . PRO A 1 97 ? -21.149 17.913 15.537 1.00 63.47 97 PRO A N 1
ATOM 790 C CA . PRO A 1 97 ? -21.832 18.272 16.777 1.00 63.47 97 PRO A CA 1
ATOM 791 C C . PRO A 1 97 ? -22.672 19.546 16.639 1.00 63.47 97 PRO A C 1
ATOM 793 O O . PRO A 1 97 ? -23.762 19.614 17.193 1.00 63.47 97 PRO A O 1
ATOM 796 N N . ASN A 1 98 ? -22.233 20.505 15.820 1.00 63.62 98 ASN A N 1
ATOM 797 C CA . ASN A 1 98 ? -22.970 21.751 15.603 1.00 63.62 98 ASN A CA 1
ATOM 798 C C . ASN A 1 98 ? -24.320 21.527 14.901 1.00 63.62 98 ASN A C 1
ATOM 800 O O . ASN A 1 98 ? -25.286 22.203 15.225 1.00 63.62 98 ASN A O 1
ATOM 804 N N . LYS A 1 99 ? -24.422 20.539 13.998 1.00 61.72 99 LYS A N 1
ATOM 805 C CA . LYS A 1 99 ? -25.700 20.196 13.348 1.00 61.72 99 LYS A CA 1
ATOM 806 C C . LYS A 1 99 ? -26.664 19.473 14.291 1.00 61.72 99 LYS A C 1
ATOM 808 O O . LYS A 1 99 ? -27.867 19.626 14.147 1.00 61.72 99 LYS A O 1
ATOM 813 N N . LEU A 1 100 ? -26.139 18.698 15.242 1.00 60.84 100 LEU A N 1
ATOM 814 C CA . LEU A 1 100 ? -26.955 18.002 16.242 1.00 60.84 100 LEU A CA 1
ATOM 815 C C . LEU A 1 100 ? -27.567 18.980 17.256 1.00 60.84 100 LEU A C 1
ATOM 817 O O . LEU A 1 100 ? -28.686 18.767 17.706 1.00 60.84 100 LEU A O 1
ATOM 821 N N . ILE A 1 101 ? -26.857 20.060 17.601 1.00 64.38 101 ILE A N 1
ATOM 822 C CA . ILE A 1 101 ? -27.366 21.104 18.506 1.00 64.38 101 ILE A CA 1
ATOM 823 C C . ILE A 1 101 ? -28.515 21.884 17.845 1.00 64.38 101 ILE A C 1
ATOM 825 O O . ILE A 1 101 ? -29.526 22.137 18.499 1.00 64.38 101 ILE A O 1
ATOM 829 N N . ASP A 1 102 ? -28.407 22.186 16.547 1.00 66.12 102 ASP A N 1
ATOM 830 C CA . ASP A 1 102 ? -29.469 22.863 15.786 1.00 66.12 102 ASP A CA 1
ATOM 831 C C . ASP A 1 102 ? -30.747 22.010 15.637 1.00 66.12 102 ASP A C 1
ATOM 833 O O . ASP A 1 102 ? -31.841 22.559 15.522 1.00 66.12 102 ASP A O 1
ATOM 837 N N . GLU A 1 103 ? -30.639 20.675 15.655 1.00 68.56 103 GLU A N 1
ATOM 838 C CA . GLU A 1 103 ? -31.801 19.769 15.619 1.00 68.56 103 GLU A CA 1
ATOM 839 C C . GLU A 1 103 ? -32.525 19.652 16.968 1.00 68.56 103 GLU A C 1
ATOM 841 O O . GLU A 1 103 ? -33.730 19.423 16.978 1.00 68.56 103 GLU A O 1
ATOM 846 N N . ILE A 1 104 ? -31.832 19.836 18.098 1.00 67.38 104 ILE A N 1
ATOM 847 C CA . ILE A 1 104 ? -32.439 19.793 19.445 1.00 67.38 104 ILE A CA 1
ATOM 848 C C . ILE A 1 104 ? -33.178 21.106 19.774 1.00 67.38 104 ILE A C 1
ATOM 850 O O . ILE A 1 104 ? -34.067 21.121 20.621 1.00 67.38 104 ILE A O 1
ATOM 854 N N . GLY A 1 105 ? -32.810 22.213 19.122 1.00 66.94 105 GLY A N 1
ATOM 855 C CA . GLY A 1 105 ? -33.420 23.533 19.324 1.00 66.94 105 GLY A CA 1
ATOM 856 C C . GLY A 1 105 ? -34.680 23.824 18.494 1.00 66.94 105 GLY A C 1
ATOM 857 O O . GLY A 1 105 ? -35.203 24.935 18.599 1.00 66.94 105 GLY A O 1
ATOM 858 N N . LYS A 1 106 ? -35.143 22.880 17.662 1.00 53.53 106 LYS A N 1
ATOM 859 C CA . LYS A 1 106 ? -36.427 22.938 16.936 1.00 53.53 106 LYS A CA 1
ATOM 860 C C . LYS A 1 106 ? -37.522 22.198 17.693 1.00 53.53 106 LYS A C 1
ATOM 862 O O . LYS A 1 106 ? -38.670 22.689 17.633 1.00 53.53 106 LYS A O 1
#

Secondary structure (DSSP, 8-state):
-HHHHHHHHHHHHHHHHHHHTT--HHHHHHHHHHHHHHHHHHHHHHHHHHHHHHSTTTGGGS-HHHHHHHHHHHHHHHHHHHHHHHHHHHHHTSPPHHHHHHHHT-

Radius of gyration: 19.7 Å; chains: 1; bounding box: 52×37×48 Å

Sequence (106 aa):
MLGLILLYWIGKYYYKLAEKYNKSKWGFTILGIVSYYGGIVLFSFILGMAAEIIAPGYIDSFNETLLGLLMLPFGFLSCYLLYKYLEKAWEKNKPNPNKLIDEIGK